Protein AF-A0A430EM80-F1 (afdb_monomer)

Secondary structure (DSSP, 8-state):
-------TT--PPP-----TTS--HHHHHHHHHHHHHH--HHHHHHHTT--HHHHHHHHTSTT-HHHHHHHHHHHHHHHHHHHHHHHHHHHH-EEEEEEETTEEEEEEEE--HHHHHHHHH---THHHHHHHHHHHSPPPP-PPPP--

Structure (mmCIF, N/CA/C/O bac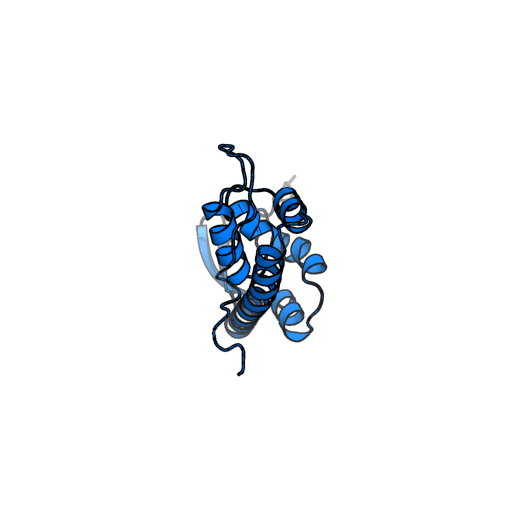kbone):
data_AF-A0A430EM80-F1
#
_entry.id   AF-A0A430EM80-F1
#
loop_
_atom_site.group_PDB
_atom_site.id
_atom_site.type_symbol
_atom_site.label_atom_id
_atom_site.label_alt_id
_atom_site.label_comp_id
_atom_site.label_asym_id
_atom_site.label_entity_id
_atom_site.label_seq_id
_atom_site.pdbx_PDB_ins_code
_atom_site.Cartn_x
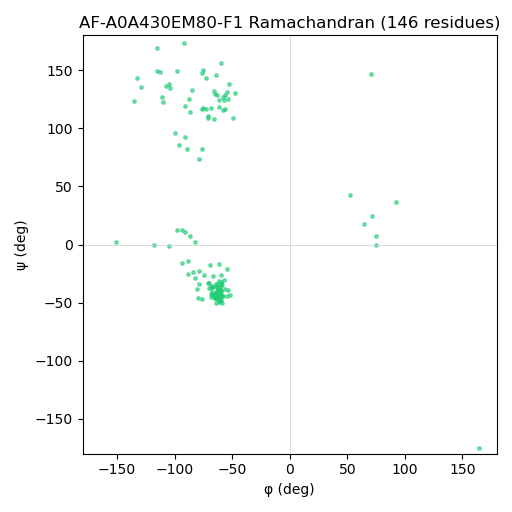_atom_site.Cartn_y
_atom_site.Cartn_z
_atom_site.occupancy
_atom_site.B_iso_or_equiv
_atom_site.auth_seq_id
_atom_site.auth_comp_id
_atom_site.auth_asym_id
_atom_site.auth_atom_id
_atom_site.pdbx_PDB_model_num
ATOM 1 N N . MET A 1 1 ? -11.251 -1.652 -31.358 1.00 38.81 1 MET A N 1
ATOM 2 C CA . MET A 1 1 ? -10.413 -2.587 -30.588 1.00 38.81 1 MET A CA 1
ATOM 3 C C . MET A 1 1 ? -10.016 -1.858 -29.322 1.00 38.81 1 MET A C 1
ATOM 5 O O . MET A 1 1 ? -9.088 -1.061 -29.352 1.00 38.81 1 MET A O 1
ATOM 9 N N . GLN A 1 2 ? -10.845 -1.959 -28.286 1.00 42.53 2 GLN A N 1
ATOM 10 C CA . GLN A 1 2 ? -10.501 -1.413 -26.975 1.00 42.53 2 GLN A CA 1
ATOM 11 C C . GLN A 1 2 ? -9.416 -2.329 -26.376 1.00 42.53 2 GLN A 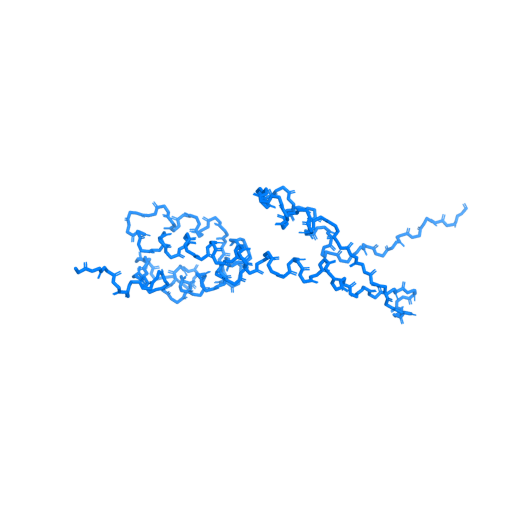C 1
ATOM 13 O O . GLN A 1 2 ? -9.456 -3.531 -26.646 1.00 42.53 2 GLN A O 1
ATOM 18 N N . PRO A 1 3 ? -8.422 -1.808 -25.639 1.00 51.06 3 PRO A N 1
ATOM 19 C CA . PRO A 1 3 ? -7.529 -2.650 -24.859 1.00 51.06 3 PRO A CA 1
ATOM 20 C C . PRO A 1 3 ? -8.310 -3.098 -23.619 1.00 51.06 3 PRO A C 1
ATOM 22 O O . PRO A 1 3 ? -8.281 -2.452 -22.576 1.00 51.06 3 PRO A O 1
ATOM 25 N N . GLU A 1 4 ? -9.112 -4.137 -23.799 1.00 53.62 4 GLU A N 1
ATOM 26 C CA . GLU A 1 4 ? -9.804 -4.857 -22.734 1.00 53.62 4 GLU A CA 1
ATOM 27 C C . GLU A 1 4 ? -8.804 -5.933 -22.266 1.00 53.62 4 GLU A C 1
ATOM 29 O O . GLU A 1 4 ? -8.259 -6.643 -23.109 1.00 53.62 4 GLU A O 1
ATOM 34 N N . ASP A 1 5 ? -8.500 -5.976 -20.963 1.00 53.94 5 ASP A N 1
ATOM 35 C CA . ASP A 1 5 ? -7.649 -6.973 -20.270 1.00 53.94 5 ASP A CA 1
ATOM 36 C C . ASP A 1 5 ? -6.132 -6.703 -20.093 1.00 53.94 5 ASP A C 1
ATOM 38 O O . ASP A 1 5 ? -5.345 -7.645 -20.087 1.00 53.94 5 ASP A O 1
ATOM 42 N N . ASP A 1 6 ? -5.683 -5.463 -19.856 1.00 67.56 6 ASP A N 1
ATOM 43 C CA . ASP A 1 6 ? -4.343 -5.236 -19.264 1.00 67.56 6 ASP A CA 1
ATOM 44 C C . ASP A 1 6 ? -4.516 -5.043 -17.743 1.00 67.56 6 ASP A C 1
ATOM 46 O O . ASP A 1 6 ? -4.710 -3.922 -17.264 1.00 67.56 6 ASP A O 1
ATOM 50 N N . ASP A 1 7 ? -4.557 -6.148 -16.979 1.00 81.62 7 ASP A N 1
ATOM 51 C CA . ASP A 1 7 ? -4.591 -6.099 -15.508 1.00 81.62 7 ASP A CA 1
ATOM 52 C C . ASP A 1 7 ? -3.374 -5.290 -15.028 1.00 81.62 7 ASP A C 1
ATOM 54 O O . ASP A 1 7 ? -2.234 -5.708 -15.253 1.00 81.62 7 ASP A O 1
ATOM 58 N N . PRO A 1 8 ? -3.558 -4.136 -14.357 1.00 81.62 8 PRO A N 1
ATOM 59 C CA . PRO A 1 8 ? -2.432 -3.321 -13.921 1.00 81.62 8 PRO A CA 1
ATOM 60 C C . PRO A 1 8 ? -1.514 -4.057 -12.936 1.00 81.62 8 PRO A C 1
ATOM 62 O O . PRO A 1 8 ? -0.379 -3.622 -12.737 1.00 81.62 8 PRO A O 1
ATOM 65 N N . PHE A 1 9 ? -1.973 -5.151 -12.319 1.00 89.50 9 PHE A N 1
ATOM 66 C CA . PHE A 1 9 ? -1.181 -5.992 -11.428 1.00 89.50 9 PHE A CA 1
ATOM 67 C C . PHE A 1 9 ? -0.407 -7.104 -12.149 1.00 89.50 9 PHE A C 1
ATOM 69 O O . PHE A 1 9 ? 0.537 -7.645 -11.561 1.00 89.50 9 PHE A O 1
ATOM 76 N N . ASP A 1 10 ? -0.718 -7.392 -13.416 1.00 90.62 10 ASP A N 1
ATOM 77 C CA . ASP A 1 10 ? 0.073 -8.286 -14.262 1.00 90.62 10 ASP A CA 1
ATOM 78 C C . ASP A 1 10 ? 1.159 -7.498 -15.010 1.00 90.62 10 ASP A C 1
ATOM 80 O O . ASP A 1 10 ? 1.022 -7.067 -16.154 1.00 90.62 10 ASP A O 1
ATOM 84 N N . PHE A 1 11 ? 2.274 -7.250 -14.320 1.00 91.81 11 PHE A N 1
ATOM 85 C CA . PHE A 1 11 ? 3.413 -6.517 -14.868 1.00 91.81 11 PHE A CA 1
ATOM 86 C C . PHE A 1 11 ? 4.663 -7.394 -14.973 1.00 91.81 11 PHE A C 1
ATOM 88 O O . PHE A 1 11 ? 4.937 -8.255 -14.130 1.00 91.81 11 PHE A O 1
ATOM 95 N N . ALA A 1 12 ? 5.498 -7.098 -15.973 1.00 91.81 12 ALA A N 1
ATOM 96 C CA . ALA A 1 12 ? 6.846 -7.646 -16.069 1.00 91.81 12 ALA A CA 1
ATOM 97 C C . ALA A 1 12 ? 7.730 -7.075 -14.938 1.00 91.81 12 ALA A C 1
ATOM 99 O O . ALA A 1 12 ? 7.948 -5.857 -14.899 1.00 91.81 12 ALA A O 1
ATOM 100 N N . PRO A 1 13 ? 8.251 -7.910 -14.015 1.00 92.62 13 PRO A N 1
ATOM 101 C CA . PRO A 1 13 ? 9.093 -7.433 -12.927 1.00 92.62 13 PRO A CA 1
ATOM 102 C C . PRO A 1 13 ? 10.400 -6.831 -13.436 1.00 92.62 13 PRO A C 1
ATOM 104 O O . PRO A 1 13 ? 11.004 -7.308 -14.396 1.00 92.62 13 PRO A O 1
ATOM 107 N N . VAL A 1 14 ? 10.873 -5.810 -12.732 1.00 93.06 14 VAL A N 1
ATOM 108 C CA . VAL A 1 14 ? 12.121 -5.114 -13.028 1.00 93.06 14 VAL A CA 1
ATOM 109 C C . VAL A 1 14 ? 13.300 -6.063 -12.839 1.00 93.06 14 VAL A C 1
ATOM 111 O O . VAL A 1 14 ? 13.439 -6.683 -11.780 1.00 93.06 14 VAL A O 1
ATOM 114 N N . ALA A 1 15 ? 14.184 -6.153 -13.833 1.00 88.06 15 ALA A N 1
ATOM 115 C CA . ALA A 1 15 ? 15.309 -7.078 -13.800 1.00 88.06 15 ALA A CA 1
ATOM 116 C C . ALA A 1 15 ? 16.357 -6.621 -12.775 1.00 88.06 15 ALA A C 1
ATOM 118 O O . ALA A 1 15 ? 17.059 -5.628 -12.965 1.00 88.06 15 ALA A O 1
ATOM 119 N N . THR A 1 16 ? 16.501 -7.321 -11.656 1.00 87.81 16 THR A N 1
ATOM 120 C CA . THR A 1 16 ? 17.494 -6.980 -10.623 1.00 87.81 16 THR A CA 1
ATOM 121 C C . THR A 1 16 ? 18.572 -8.045 -10.531 1.00 87.81 16 THR A C 1
ATOM 123 O O . THR A 1 16 ? 18.285 -9.226 -10.706 1.00 87.81 16 THR A O 1
ATOM 126 N N . SER A 1 17 ? 19.796 -7.639 -10.185 1.00 82.44 17 SER A N 1
ATOM 127 C CA . SER A 1 17 ? 20.872 -8.585 -9.872 1.00 82.44 17 SER A CA 1
ATOM 128 C C . SER A 1 17 ? 20.415 -9.559 -8.771 1.00 82.44 17 SER A C 1
ATOM 130 O O . SER A 1 17 ? 19.863 -9.096 -7.765 1.00 82.44 17 SER A O 1
ATOM 132 N N . PRO A 1 18 ? 20.612 -10.880 -8.945 1.00 76.44 18 PRO A N 1
ATOM 133 C CA . PRO A 1 18 ? 20.188 -11.873 -7.970 1.00 76.44 18 PRO A CA 1
ATOM 134 C C . PRO A 1 18 ? 20.987 -11.693 -6.678 1.00 76.44 18 PRO A C 1
ATOM 136 O O . PRO A 1 18 ? 22.180 -11.981 -6.608 1.00 76.44 18 PRO A O 1
ATOM 139 N N . ARG A 1 19 ? 20.314 -11.179 -5.649 1.00 82.31 19 ARG A N 1
ATOM 140 C CA . ARG A 1 19 ? 20.833 -11.036 -4.288 1.00 82.31 19 ARG A CA 1
ATOM 141 C C . ARG A 1 19 ? 19.799 -11.563 -3.308 1.00 82.31 19 ARG A C 1
ATOM 143 O O . ARG A 1 19 ? 18.603 -11.350 -3.504 1.00 82.31 19 ARG A O 1
ATOM 150 N N . VAL A 1 20 ? 20.257 -12.209 -2.238 1.00 80.75 20 VAL A N 1
ATOM 151 C CA . VAL A 1 20 ? 19.388 -12.777 -1.189 1.00 80.75 20 VAL A CA 1
ATOM 152 C C . VAL A 1 20 ? 18.532 -11.690 -0.522 1.00 80.75 20 VAL A C 1
ATOM 154 O O . VAL A 1 20 ? 17.355 -11.896 -0.223 1.00 80.75 20 VAL A O 1
ATOM 157 N N . ASP A 1 21 ? 19.086 -10.492 -0.372 1.00 83.19 21 ASP A N 1
ATOM 158 C CA . ASP A 1 21 ? 18.447 -9.285 0.162 1.00 83.19 21 ASP A CA 1
ATOM 159 C C . ASP A 1 21 ? 17.926 -8.336 -0.941 1.00 83.19 21 ASP A C 1
ATOM 161 O O . ASP A 1 21 ? 17.573 -7.189 -0.675 1.00 83.19 21 ASP A O 1
ATOM 165 N N . GLY A 1 22 ? 17.877 -8.799 -2.194 1.00 90.25 22 GLY A N 1
ATOM 166 C CA . GLY A 1 22 ? 17.510 -7.996 -3.358 1.00 90.25 22 GLY A CA 1
ATOM 167 C C . GLY A 1 22 ? 16.022 -8.018 -3.713 1.00 90.25 22 GLY A C 1
ATOM 168 O O . GLY A 1 22 ? 15.221 -8.786 -3.181 1.00 90.25 22 GLY A O 1
ATOM 169 N N . TRP A 1 23 ? 15.648 -7.185 -4.679 1.00 94.50 23 TRP A N 1
ATOM 170 C CA . TRP A 1 23 ? 14.283 -7.084 -5.200 1.00 94.50 23 TRP A CA 1
ATOM 171 C C . TRP A 1 23 ? 13.942 -8.212 -6.185 1.00 94.50 23 TRP A C 1
ATOM 173 O O . TRP A 1 23 ? 13.834 -7.978 -7.385 1.00 94.50 23 TRP A O 1
ATOM 183 N N . SER A 1 24 ? 13.730 -9.435 -5.689 1.00 94.12 24 SER A N 1
ATOM 184 C CA . SER A 1 24 ? 13.267 -10.546 -6.534 1.00 94.12 24 SER A CA 1
ATOM 185 C C . SER A 1 24 ? 11.911 -10.245 -7.188 1.00 94.12 24 SER A C 1
ATOM 187 O O . SER A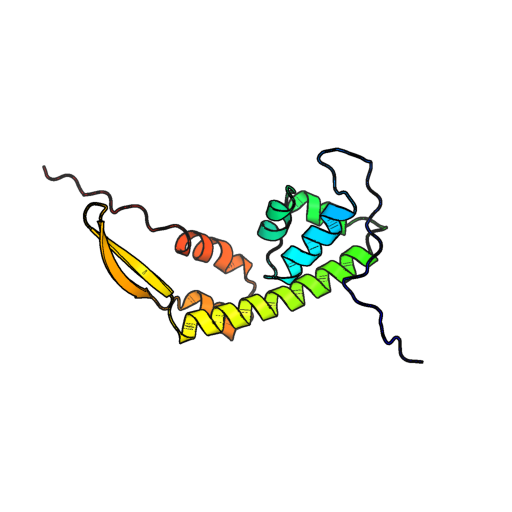 1 24 ? 11.114 -9.460 -6.671 1.00 94.12 24 SER A O 1
ATOM 189 N N . ALA A 1 25 ? 11.628 -10.907 -8.312 1.00 93.44 25 ALA A N 1
ATOM 190 C CA . ALA A 1 25 ? 10.338 -10.807 -8.996 1.00 93.44 25 ALA A CA 1
ATOM 191 C C . ALA A 1 25 ? 9.151 -11.111 -8.062 1.00 93.44 25 ALA A C 1
ATOM 193 O O . ALA A 1 25 ? 8.127 -10.436 -8.105 1.00 93.44 25 ALA A O 1
ATOM 194 N N . GLU A 1 26 ? 9.315 -12.094 -7.177 1.00 93.12 26 GLU A N 1
ATOM 195 C CA . GLU A 1 26 ? 8.335 -12.442 -6.149 1.00 93.12 26 GLU A CA 1
ATOM 196 C C . GLU A 1 26 ? 8.118 -11.299 -5.150 1.00 93.12 26 GLU A C 1
ATOM 198 O O . GLU A 1 26 ? 6.980 -10.904 -4.911 1.00 93.12 26 GLU A O 1
ATOM 203 N N . ARG A 1 27 ? 9.196 -10.685 -4.636 1.00 95.38 27 ARG A N 1
ATOM 204 C CA . ARG A 1 27 ? 9.093 -9.536 -3.723 1.00 95.38 27 ARG A CA 1
ATOM 205 C C . ARG A 1 27 ? 8.452 -8.320 -4.381 1.00 95.38 27 ARG A C 1
ATOM 207 O O . ARG A 1 27 ? 7.747 -7.583 -3.705 1.00 95.38 27 ARG A O 1
ATOM 214 N N . GLN A 1 28 ? 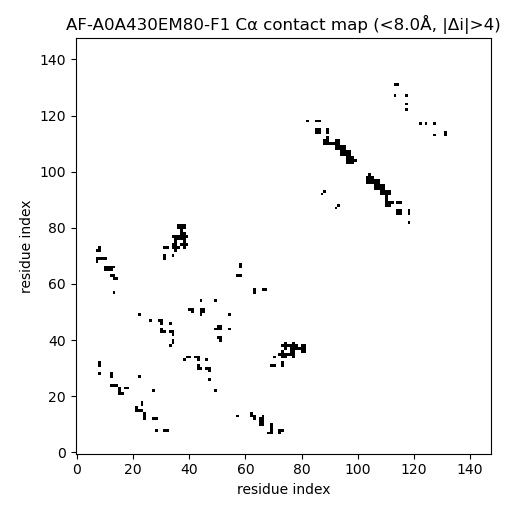8.678 -8.100 -5.676 1.00 96.19 28 GLN A N 1
ATOM 215 C CA . GLN A 1 28 ? 8.029 -7.011 -6.412 1.00 96.19 28 GLN A CA 1
ATOM 216 C C . GLN A 1 28 ? 6.515 -7.224 -6.502 1.00 96.19 28 GLN A C 1
ATOM 218 O O . GLN A 1 28 ? 5.762 -6.303 -6.201 1.00 96.19 28 GLN A O 1
ATOM 223 N N . ARG A 1 29 ? 6.064 -8.438 -6.843 1.00 96.19 29 ARG A N 1
ATOM 224 C CA . ARG A 1 29 ? 4.630 -8.770 -6.878 1.00 96.19 29 ARG A CA 1
ATOM 225 C C . ARG A 1 29 ? 3.992 -8.704 -5.494 1.00 96.19 29 ARG A C 1
ATOM 227 O O . ARG A 1 2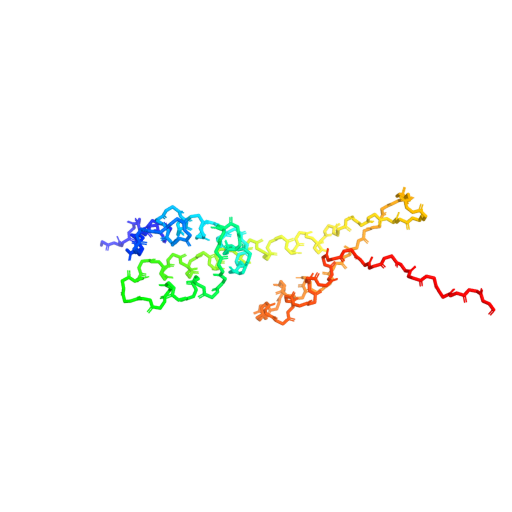9 ? 2.964 -8.056 -5.334 1.00 96.19 29 ARG A O 1
ATOM 234 N N . ALA A 1 30 ? 4.640 -9.289 -4.486 1.00 95.38 30 ALA A N 1
ATOM 235 C CA . ALA A 1 30 ? 4.176 -9.223 -3.102 1.00 95.38 30 ALA A CA 1
ATOM 236 C C . ALA A 1 30 ? 4.088 -7.772 -2.604 1.00 95.38 30 ALA A C 1
ATOM 238 O O . ALA A 1 30 ? 3.130 -7.401 -1.938 1.00 95.38 30 ALA A O 1
ATOM 239 N N . PHE A 1 31 ? 5.044 -6.920 -2.983 1.00 95.81 31 PHE A N 1
ATOM 240 C CA . PHE A 1 31 ? 5.022 -5.509 -2.619 1.00 95.81 31 PHE A CA 1
ATOM 241 C C . PHE A 1 31 ? 3.814 -4.785 -3.221 1.00 95.81 31 PHE A C 1
ATOM 243 O O . PHE A 1 31 ? 3.166 -4.010 -2.523 1.00 95.81 31 PHE A O 1
ATOM 250 N N . ILE A 1 32 ? 3.510 -5.036 -4.498 1.00 97.00 32 ILE A N 1
ATOM 251 C CA . ILE A 1 32 ? 2.344 -4.456 -5.172 1.00 97.00 32 ILE A CA 1
ATOM 252 C C . ILE A 1 32 ? 1.043 -4.952 -4.535 1.00 97.00 32 ILE A C 1
ATOM 254 O O . ILE A 1 32 ? 0.175 -4.132 -4.249 1.00 97.00 32 ILE A O 1
ATOM 258 N N . ALA A 1 33 ? 0.934 -6.247 -4.229 1.00 93.75 33 ALA A N 1
ATOM 259 C CA . ALA A 1 33 ? -0.232 -6.809 -3.547 1.00 93.75 33 ALA A CA 1
ATOM 260 C C . ALA A 1 33 ? -0.452 -6.180 -2.156 1.00 93.75 33 ALA A C 1
ATOM 262 O O . ALA A 1 33 ? -1.556 -5.739 -1.836 1.00 93.75 33 ALA A O 1
ATOM 263 N N . GLU A 1 34 ? 0.609 -6.057 -1.354 1.00 89.88 34 GLU A N 1
ATOM 264 C CA . GLU A 1 34 ? 0.559 -5.392 -0.046 1.00 89.88 34 GLU A CA 1
ATOM 265 C C . GLU A 1 34 ? 0.180 -3.913 -0.183 1.00 89.88 34 GLU A C 1
ATOM 267 O O . GLU A 1 34 ? -0.671 -3.403 0.547 1.00 89.88 34 GLU A O 1
ATOM 272 N N . LEU A 1 35 ? 0.755 -3.214 -1.165 1.00 89.69 35 LEU A N 1
ATOM 273 C CA . LEU A 1 35 ? 0.425 -1.821 -1.439 1.00 89.69 35 LEU A CA 1
ATOM 274 C C . LEU A 1 35 ? -1.048 -1.653 -1.834 1.00 89.69 35 LEU A C 1
ATOM 276 O O . LEU A 1 35 ? -1.691 -0.722 -1.355 1.00 89.69 35 LEU A O 1
ATOM 280 N N . ALA A 1 36 ? -1.593 -2.576 -2.623 1.00 89.56 36 ALA A N 1
ATOM 281 C CA . ALA A 1 36 ? -2.979 -2.567 -3.079 1.00 89.56 36 ALA A CA 1
ATOM 282 C C . ALA A 1 36 ? -3.997 -2.842 -1.959 1.00 89.56 36 ALA A C 1
ATOM 284 O O . ALA A 1 36 ? -5.177 -2.524 -2.107 1.00 89.56 36 ALA A O 1
ATOM 285 N N . SER A 1 37 ? -3.553 -3.401 -0.829 1.00 80.88 37 SER A N 1
ATOM 286 C CA . SER A 1 37 ? -4.421 -3.699 0.314 1.00 80.88 37 SER A CA 1
ATOM 287 C C . SER A 1 37 ? -4.745 -2.468 1.174 1.00 80.88 37 SER A C 1
ATOM 289 O O . SER A 1 37 ? -5.847 -2.365 1.709 1.00 80.88 37 SER A O 1
ATOM 291 N N . HIS A 1 38 ? -3.806 -1.521 1.317 1.00 75.06 38 HIS A N 1
ATOM 292 C CA . HIS A 1 38 ? -3.973 -0.379 2.232 1.00 75.06 38 HIS A CA 1
ATOM 293 C C . HIS A 1 38 ? -3.234 0.914 1.818 1.00 75.06 38 HIS A C 1
ATOM 295 O O . HIS A 1 38 ? -3.217 1.888 2.570 1.00 75.06 38 HIS A O 1
ATOM 301 N N . GLY A 1 39 ? -2.540 0.944 0.675 1.00 75.00 39 GLY A N 1
ATOM 302 C CA . GLY A 1 39 ? -1.950 2.155 0.076 1.00 75.00 39 GLY A CA 1
ATOM 303 C C . GLY A 1 39 ? -0.676 2.683 0.753 1.00 75.00 39 GLY A C 1
ATOM 304 O O . GLY A 1 39 ? -0.174 3.756 0.418 1.00 75.00 39 GLY A O 1
ATOM 305 N N . GLY A 1 40 ? -0.126 1.944 1.719 1.00 82.00 40 GLY A N 1
ATOM 306 C CA . GLY A 1 40 ? 0.969 2.401 2.576 1.00 82.00 40 GLY A CA 1
ATOM 307 C C . GLY A 1 40 ? 2.335 1.886 2.131 1.00 82.00 40 GLY A C 1
ATOM 308 O O . GLY A 1 40 ? 2.761 0.819 2.566 1.00 82.00 40 GLY A O 1
ATOM 309 N N . VAL A 1 41 ? 3.086 2.677 1.361 1.00 86.25 41 VAL A N 1
ATOM 310 C CA . VAL A 1 41 ? 4.406 2.292 0.807 1.00 86.25 41 VAL A CA 1
ATOM 311 C C . VAL A 1 41 ? 5.376 1.767 1.868 1.00 86.25 41 VAL A C 1
ATOM 313 O O . VAL A 1 41 ? 6.076 0.780 1.650 1.00 86.25 41 VAL A O 1
ATOM 316 N N . ALA A 1 42 ? 5.442 2.423 3.030 1.00 83.81 42 ALA A N 1
ATOM 317 C CA . ALA A 1 42 ? 6.389 2.038 4.069 1.00 83.81 42 ALA A CA 1
ATOM 318 C C . ALA A 1 42 ? 5.997 0.761 4.821 1.00 83.81 42 ALA A C 1
ATOM 320 O O . ALA A 1 42 ? 6.865 0.088 5.377 1.00 83.81 42 ALA A O 1
ATOM 321 N N . ALA A 1 43 ? 4.707 0.439 4.884 1.00 78.50 43 ALA A N 1
ATOM 322 C CA . ALA A 1 43 ? 4.238 -0.819 5.448 1.00 78.50 43 ALA A CA 1
ATOM 323 C C . ALA A 1 43 ? 4.403 -1.955 4.428 1.00 78.50 43 ALA A C 1
ATOM 325 O O . ALA A 1 43 ? 5.039 -2.947 4.770 1.00 78.50 43 ALA A O 1
ATOM 326 N N . ALA A 1 44 ? 4.012 -1.740 3.168 1.00 85.50 44 ALA A N 1
ATOM 327 C CA . ALA A 1 44 ? 4.188 -2.710 2.087 1.00 85.50 44 ALA A CA 1
ATOM 328 C C . ALA A 1 44 ? 5.662 -3.097 1.876 1.00 85.50 44 ALA A C 1
ATOM 330 O O . ALA A 1 44 ? 5.999 -4.274 1.791 1.00 85.50 44 ALA A O 1
ATOM 331 N N . ALA A 1 45 ? 6.580 -2.121 1.885 1.00 88.62 45 ALA A N 1
ATOM 332 C CA . ALA A 1 45 ? 8.011 -2.405 1.777 1.00 88.62 45 ALA A CA 1
ATOM 333 C C . ALA A 1 45 ? 8.511 -3.282 2.935 1.00 88.62 45 ALA A C 1
ATOM 335 O O . ALA A 1 45 ? 9.236 -4.244 2.704 1.00 88.62 45 ALA A O 1
ATOM 336 N N . ARG A 1 46 ? 8.092 -2.989 4.174 1.00 88.44 46 ARG A N 1
ATOM 337 C CA . ARG A 1 46 ? 8.490 -3.778 5.349 1.00 88.44 46 ARG A CA 1
ATOM 338 C C . ARG A 1 46 ? 7.916 -5.193 5.320 1.00 88.44 46 ARG A C 1
ATOM 340 O O . ARG A 1 46 ? 8.626 -6.110 5.718 1.00 88.44 46 ARG A O 1
ATOM 347 N N . ALA A 1 47 ? 6.687 -5.366 4.834 1.00 87.31 47 ALA A N 1
ATOM 348 C CA . ALA A 1 47 ? 6.042 -6.672 4.704 1.00 87.31 47 ALA A CA 1
ATOM 349 C C . ALA A 1 47 ? 6.846 -7.628 3.804 1.00 87.31 47 ALA A C 1
ATOM 351 O O . ALA A 1 47 ? 6.963 -8.809 4.111 1.00 87.31 47 ALA A O 1
ATOM 352 N N . VAL A 1 48 ? 7.499 -7.104 2.760 1.00 93.31 48 VAL A N 1
ATOM 353 C CA . VAL A 1 48 ? 8.362 -7.894 1.859 1.00 93.31 48 VAL A CA 1
ATOM 354 C C . VAL A 1 48 ? 9.848 -7.898 2.245 1.00 93.31 48 VAL A C 1
ATOM 356 O O . VAL A 1 48 ? 10.701 -8.296 1.448 1.00 93.31 48 VAL A O 1
ATOM 359 N N . GLY A 1 49 ? 10.188 -7.431 3.450 1.00 92.44 49 GLY A N 1
ATOM 360 C CA . GLY A 1 49 ? 11.570 -7.379 3.935 1.00 92.44 49 GLY A CA 1
ATOM 361 C C . GLY A 1 49 ? 12.442 -6.318 3.252 1.00 92.44 49 GLY A C 1
ATOM 362 O O . GLY A 1 49 ? 13.661 -6.458 3.217 1.00 92.44 49 GLY A O 1
ATOM 363 N N . MET A 1 50 ? 11.835 -5.264 2.701 1.00 94.25 50 MET A N 1
ATOM 364 C CA . MET A 1 50 ? 12.506 -4.175 1.989 1.00 94.25 50 MET A CA 1
ATOM 365 C C . MET A 1 50 ? 12.358 -2.828 2.701 1.00 94.25 50 MET A C 1
ATOM 367 O O . MET A 1 50 ? 11.565 -2.643 3.627 1.00 94.25 50 MET A O 1
ATOM 371 N N . THR A 1 51 ? 13.130 -1.839 2.245 1.00 94.00 51 THR A N 1
ATOM 372 C CA . THR A 1 51 ? 13.013 -0.464 2.736 1.00 94.00 51 THR A CA 1
ATOM 373 C C . THR A 1 51 ? 12.156 0.381 1.788 1.00 94.00 51 THR A C 1
ATOM 375 O O . THR A 1 51 ? 12.189 0.182 0.571 1.00 94.00 51 THR A O 1
ATOM 378 N N . PRO A 1 52 ? 11.428 1.394 2.295 1.00 90.00 52 PRO A N 1
ATOM 379 C CA . PRO A 1 52 ? 10.672 2.305 1.433 1.00 90.00 52 PRO A CA 1
ATOM 380 C C . PRO A 1 52 ? 11.587 3.039 0.440 1.00 90.00 52 PRO A C 1
ATOM 382 O O . PRO A 1 52 ? 11.191 3.347 -0.682 1.00 90.00 52 PRO A O 1
ATOM 385 N N . GLN A 1 53 ? 12.831 3.314 0.847 1.00 95.50 53 GLN A N 1
ATOM 386 C CA . GLN A 1 53 ? 13.830 3.949 -0.004 1.00 95.50 53 GLN A CA 1
ATOM 387 C C . GLN A 1 53 ? 14.270 3.030 -1.150 1.00 95.50 53 GLN A C 1
ATOM 389 O O . GLN A 1 53 ? 14.375 3.501 -2.281 1.00 95.50 53 GLN A O 1
ATOM 394 N N . SER A 1 54 ? 14.503 1.735 -0.896 1.00 95.00 54 SER A N 1
ATOM 395 C CA . SER A 1 54 ? 14.863 0.794 -1.963 1.00 95.00 54 SER A CA 1
ATOM 396 C C . SER A 1 54 ? 13.705 0.572 -2.940 1.00 95.00 54 SER A C 1
ATOM 398 O O . SER A 1 54 ? 13.954 0.503 -4.139 1.00 95.00 54 SER A O 1
ATOM 400 N N . ALA A 1 55 ? 12.455 0.560 -2.462 1.00 94.25 55 ALA A N 1
ATOM 401 C CA . ALA A 1 55 ? 11.262 0.491 -3.313 1.00 94.25 55 ALA A CA 1
ATOM 402 C C . ALA A 1 55 ? 11.160 1.702 -4.260 1.00 94.25 55 ALA A C 1
ATOM 404 O O . ALA A 1 55 ? 10.970 1.554 -5.465 1.00 94.25 55 ALA A O 1
ATOM 405 N N . ARG A 1 56 ? 11.372 2.919 -3.735 1.00 94.50 56 ARG A N 1
ATOM 406 C CA . ARG A 1 56 ? 11.393 4.149 -4.548 1.00 94.50 56 ARG A CA 1
ATOM 407 C C . ARG A 1 56 ? 12.524 4.147 -5.578 1.00 94.50 56 ARG A C 1
ATOM 409 O O . ARG A 1 56 ? 12.302 4.563 -6.706 1.00 94.50 56 ARG A O 1
ATOM 416 N N . ARG A 1 57 ? 13.715 3.651 -5.217 1.00 95.31 57 ARG A N 1
ATOM 417 C CA . ARG A 1 57 ? 14.835 3.491 -6.166 1.00 95.31 57 ARG A CA 1
ATOM 418 C C . ARG A 1 57 ? 14.508 2.505 -7.289 1.00 95.31 57 ARG A C 1
ATOM 420 O O . ARG A 1 57 ? 14.929 2.723 -8.418 1.00 95.31 57 ARG A O 1
ATOM 427 N N . LEU A 1 58 ? 13.769 1.435 -6.993 1.0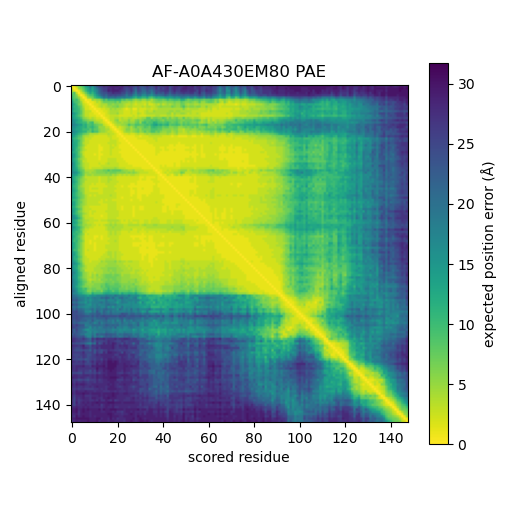0 94.44 58 LEU A N 1
ATOM 428 C CA . LEU A 1 58 ? 13.317 0.488 -8.013 1.00 94.44 58 LEU A CA 1
ATOM 429 C C . LEU A 1 58 ? 12.369 1.168 -9.013 1.00 94.44 58 LEU A C 1
ATOM 431 O O . LEU A 1 58 ? 12.522 0.987 -10.216 1.00 94.44 58 LEU A O 1
ATOM 435 N N . ARG A 1 59 ? 11.461 2.018 -8.515 1.00 94.62 59 ARG A N 1
ATOM 436 C CA . ARG A 1 59 ? 10.500 2.785 -9.325 1.00 94.62 59 ARG A CA 1
ATOM 437 C C . ARG A 1 59 ? 11.163 3.751 -10.315 1.00 94.62 59 ARG A C 1
ATOM 439 O O . ARG A 1 59 ? 10.607 4.001 -11.374 1.00 94.62 59 ARG A O 1
ATOM 446 N N . THR A 1 60 ? 12.334 4.299 -9.994 1.00 95.12 60 THR A N 1
ATOM 447 C CA . THR A 1 60 ? 13.034 5.265 -10.863 1.00 95.12 60 THR A CA 1
ATOM 448 C C . THR A 1 60 ? 13.847 4.617 -11.984 1.00 95.12 60 THR A C 1
ATOM 450 O O . THR A 1 60 ? 14.560 5.320 -12.698 1.00 95.12 60 THR A O 1
ATOM 453 N N . ARG A 1 61 ? 13.824 3.286 -12.121 1.00 94.25 61 ARG A N 1
ATOM 454 C CA . ARG A 1 61 ? 14.623 2.610 -13.143 1.00 94.25 61 ARG A CA 1
ATOM 455 C C . ARG A 1 61 ? 14.006 2.745 -14.545 1.00 94.25 61 ARG A C 1
ATOM 457 O O . ARG A 1 61 ? 12.783 2.730 -14.662 1.00 94.25 61 ARG A O 1
ATOM 464 N N . PRO A 1 62 ? 14.826 2.798 -15.612 1.00 91.69 62 PRO A N 1
ATOM 465 C CA . PRO A 1 62 ? 14.329 2.911 -16.988 1.00 91.69 62 PRO A CA 1
ATOM 466 C C . PRO A 1 62 ? 13.427 1.747 -17.420 1.00 91.69 62 PRO A C 1
ATOM 468 O O . PRO A 1 62 ? 12.484 1.939 -18.178 1.00 91.69 62 PRO A O 1
ATOM 471 N N . ASP A 1 63 ? 13.695 0.543 -16.912 1.00 92.25 63 ASP A N 1
ATOM 472 C CA . ASP A 1 63 ? 12.952 -0.686 -17.199 1.00 92.25 63 ASP A CA 1
ATOM 473 C C . ASP A 1 63 ? 11.735 -0.897 -16.278 1.00 92.25 63 ASP A C 1
ATOM 475 O O . ASP A 1 63 ? 11.088 -1.939 -16.331 1.00 92.25 63 ASP A O 1
ATOM 479 N N . ALA A 1 64 ? 11.392 0.085 -15.436 1.00 93.31 64 ALA A N 1
ATOM 480 C CA . ALA A 1 64 ? 10.334 -0.042 -14.436 1.00 93.31 64 ALA A CA 1
ATOM 481 C C . ALA A 1 64 ? 8.939 0.387 -14.905 1.00 93.31 64 ALA A C 1
ATOM 483 O O . ALA A 1 64 ? 8.041 0.472 -14.076 1.00 93.31 64 ALA A O 1
ATOM 484 N N . ALA A 1 65 ? 8.713 0.637 -16.198 1.00 93.94 65 ALA A N 1
ATOM 485 C CA . ALA A 1 65 ? 7.435 1.168 -16.684 1.00 93.94 65 ALA A CA 1
ATOM 486 C C . ALA A 1 65 ? 6.218 0.323 -16.253 1.00 93.94 65 ALA A C 1
ATOM 488 O O . ALA A 1 65 ? 5.233 0.880 -15.774 1.00 93.94 65 ALA A O 1
ATOM 489 N N . GLY A 1 66 ? 6.297 -1.010 -16.354 1.00 93.25 66 GLY A N 1
ATOM 490 C CA . GLY A 1 66 ? 5.233 -1.908 -15.879 1.00 93.25 66 GLY A CA 1
ATOM 491 C C . GLY A 1 66 ? 5.028 -1.829 -14.365 1.00 93.25 66 GLY A C 1
ATOM 492 O O . GLY A 1 66 ? 3.907 -1.667 -13.894 1.00 93.25 66 GLY A O 1
ATOM 493 N N . PHE A 1 67 ? 6.123 -1.837 -13.603 1.00 94.94 67 PHE A N 1
ATOM 494 C CA . PHE A 1 67 ? 6.087 -1.698 -12.147 1.00 94.94 67 PHE A CA 1
ATOM 495 C C . PHE A 1 67 ? 5.523 -0.344 -11.690 1.00 94.94 67 PHE A C 1
ATOM 497 O O . PHE A 1 67 ? 4.811 -0.288 -10.695 1.00 94.94 67 PHE A O 1
ATOM 504 N N . VAL A 1 68 ? 5.805 0.748 -12.409 1.00 95.56 68 VAL A N 1
ATOM 505 C CA . VAL A 1 68 ? 5.250 2.081 -12.122 1.00 95.56 68 VAL A CA 1
ATOM 506 C C . VAL A 1 68 ? 3.733 2.082 -12.303 1.00 95.56 68 VAL A C 1
ATOM 508 O O . VAL A 1 68 ? 3.035 2.563 -11.416 1.00 95.56 68 VAL A O 1
ATOM 511 N N . ARG A 1 69 ? 3.217 1.495 -13.394 1.00 95.44 69 ARG A N 1
ATOM 512 C CA . ARG A 1 69 ? 1.764 1.373 -13.606 1.00 95.44 69 ARG A CA 1
ATOM 513 C C . ARG A 1 69 ? 1.100 0.565 -12.493 1.00 95.44 69 ARG A C 1
ATOM 515 O O . ARG A 1 69 ? 0.135 1.035 -11.898 1.00 95.44 69 ARG A O 1
ATOM 522 N N . ALA A 1 70 ? 1.665 -0.599 -12.169 1.00 95.81 70 ALA A N 1
ATOM 523 C CA . ALA A 1 70 ? 1.173 -1.455 -11.093 1.00 95.81 70 ALA A CA 1
ATOM 524 C C . ALA A 1 70 ? 1.197 -0.748 -9.733 1.00 95.81 70 ALA A C 1
ATOM 526 O O . ALA A 1 70 ? 0.269 -0.866 -8.938 1.00 95.81 70 ALA A O 1
ATOM 527 N N . TRP A 1 71 ? 2.255 0.022 -9.468 1.00 95.00 71 TRP A N 1
ATOM 528 C CA . TRP A 1 71 ? 2.392 0.814 -8.253 1.00 95.00 71 TRP A CA 1
ATOM 529 C C . TRP A 1 71 ? 1.291 1.858 -8.137 1.00 95.00 71 TRP A C 1
ATOM 531 O O . TRP A 1 71 ? 0.692 1.989 -7.073 1.00 95.00 71 TRP A O 1
ATOM 541 N N . ASP A 1 72 ? 1.055 2.632 -9.193 1.00 94.12 72 ASP A N 1
ATOM 542 C CA . ASP A 1 72 ? 0.077 3.716 -9.157 1.00 94.12 72 ASP A CA 1
ATOM 543 C C . ASP A 1 72 ? -1.348 3.152 -9.005 1.00 94.12 72 ASP A C 1
ATOM 545 O O . ASP A 1 72 ? -2.076 3.590 -8.113 1.00 94.12 72 ASP A O 1
ATOM 549 N N . ALA A 1 73 ? -1.685 2.074 -9.725 1.00 94.12 73 ALA A N 1
ATOM 550 C CA . ALA A 1 73 ? -2.945 1.348 -9.536 1.00 94.12 73 ALA A CA 1
ATOM 551 C C . ALA A 1 73 ? -3.102 0.784 -8.109 1.00 94.12 73 ALA A C 1
ATOM 553 O O . ALA A 1 73 ? -4.161 0.916 -7.493 1.00 94.12 73 ALA A O 1
ATOM 554 N N . ALA A 1 74 ? -2.035 0.209 -7.541 1.00 92.56 74 ALA A N 1
ATOM 555 C CA . ALA A 1 74 ? -2.033 -0.290 -6.167 1.00 92.56 74 ALA A CA 1
ATOM 556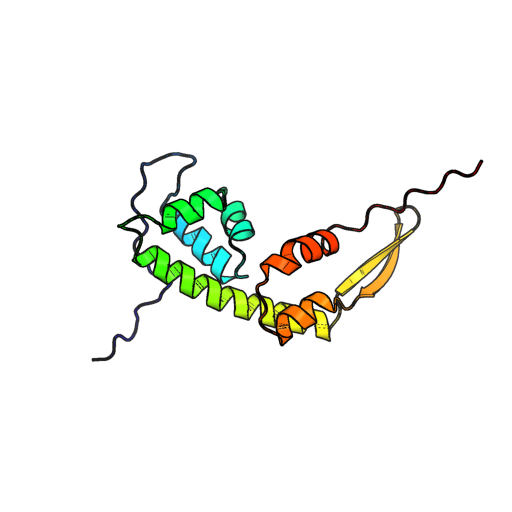 C C . ALA A 1 74 ? -2.239 0.830 -5.138 1.00 92.56 74 ALA A C 1
ATOM 558 O O . ALA A 1 74 ? -2.952 0.645 -4.153 1.00 92.56 74 ALA A O 1
ATOM 559 N N . VAL A 1 75 ? -1.633 2.003 -5.342 1.00 88.00 75 VAL A N 1
ATOM 560 C CA . VAL A 1 75 ? -1.836 3.159 -4.457 1.00 88.00 75 VAL A CA 1
ATOM 561 C C . VAL A 1 75 ? -3.296 3.593 -4.468 1.00 88.00 75 VAL A C 1
ATOM 563 O O . VAL A 1 75 ? -3.856 3.832 -3.396 1.00 88.00 75 VAL A O 1
ATOM 566 N N . ASP A 1 76 ? -3.916 3.679 -5.640 1.00 87.88 76 ASP A N 1
ATOM 567 C CA . ASP A 1 76 ? -5.303 4.125 -5.756 1.00 87.88 76 ASP A CA 1
ATOM 568 C C . ASP A 1 76 ? -6.279 3.105 -5.164 1.00 87.88 76 ASP A C 1
ATOM 570 O O . ASP A 1 76 ? -7.118 3.474 -4.337 1.00 87.88 76 ASP A O 1
ATOM 574 N N . GLN A 1 77 ? -6.104 1.812 -5.458 1.00 87.56 77 GLN A N 1
ATOM 575 C CA . GLN A 1 77 ? -6.897 0.755 -4.826 1.00 87.56 77 GLN A CA 1
ATOM 576 C C . GLN A 1 77 ? -6.721 0.753 -3.302 1.00 87.56 77 GLN A C 1
ATOM 578 O O . GLN A 1 77 ? -7.695 0.745 -2.546 1.00 87.56 77 GLN A O 1
ATOM 583 N N . GLY A 1 78 ? -5.475 0.810 -2.832 1.00 80.06 78 GLY A N 1
ATOM 584 C CA . GLY A 1 78 ? -5.161 0.778 -1.412 1.00 80.06 78 GLY A CA 1
ATOM 585 C C . GLY A 1 78 ? -5.720 1.980 -0.647 1.00 80.06 78 GLY A C 1
ATOM 586 O O . GLY A 1 78 ? -6.145 1.834 0.499 1.00 80.06 78 GLY A O 1
ATOM 587 N N . ARG A 1 79 ? -5.784 3.161 -1.276 1.00 79.94 79 ARG A N 1
ATOM 588 C CA . ARG A 1 79 ? -6.442 4.351 -0.711 1.00 79.94 79 ARG A CA 1
ATOM 589 C C . ARG A 1 79 ? -7.943 4.148 -0.540 1.00 79.94 79 ARG A C 1
ATOM 591 O O . ARG A 1 79 ? -8.467 4.511 0.509 1.00 79.94 79 ARG A O 1
ATOM 598 N N . LEU A 1 80 ? -8.620 3.553 -1.524 1.00 82.19 80 LEU A N 1
ATOM 599 C CA . LEU A 1 80 ? -10.051 3.246 -1.432 1.00 82.19 80 LEU A CA 1
ATOM 600 C C . LEU A 1 80 ? -10.341 2.248 -0.301 1.00 82.19 80 LEU A C 1
ATOM 602 O O . LEU A 1 80 ? -11.270 2.450 0.477 1.00 82.19 80 LEU A O 1
ATOM 606 N N . MET A 1 81 ? -9.506 1.218 -0.152 1.00 76.94 81 MET A N 1
ATOM 607 C CA . MET A 1 81 ? -9.624 0.251 0.948 1.00 76.94 81 MET A CA 1
ATOM 608 C C . MET A 1 81 ? -9.367 0.890 2.316 1.00 76.94 81 MET A C 1
ATOM 610 O O . MET A 1 81 ? -10.121 0.669 3.267 1.00 76.94 81 MET A O 1
ATOM 614 N N . ALA A 1 82 ? -8.336 1.732 2.425 1.00 74.25 82 ALA A N 1
ATOM 615 C CA . ALA A 1 82 ? -8.056 2.474 3.650 1.00 74.25 82 ALA A CA 1
ATOM 616 C C . ALA A 1 82 ? -9.207 3.424 4.020 1.00 74.25 82 ALA A C 1
ATOM 618 O O . ALA A 1 82 ? -9.540 3.557 5.200 1.00 74.25 82 ALA A O 1
ATOM 619 N N . LEU A 1 83 ? -9.829 4.050 3.017 1.00 75.31 83 LEU A N 1
ATOM 620 C CA . LEU A 1 83 ? -10.986 4.920 3.177 1.00 75.31 83 LEU A CA 1
ATOM 621 C C . LEU A 1 83 ? -12.205 4.160 3.718 1.00 75.31 83 LEU A C 1
ATOM 623 O O . LEU A 1 83 ? -12.781 4.584 4.721 1.00 75.31 83 LEU A O 1
ATOM 627 N N . ASP A 1 84 ? -12.567 3.030 3.106 1.00 76.38 84 ASP A N 1
ATOM 628 C CA . ASP A 1 84 ? -13.687 2.194 3.559 1.00 76.38 84 ASP A CA 1
ATOM 629 C C . ASP A 1 84 ? -13.479 1.714 5.004 1.00 76.38 84 ASP A C 1
ATOM 631 O O . ASP A 1 84 ? -14.354 1.858 5.867 1.00 76.38 84 ASP A O 1
ATOM 635 N N . LEU A 1 85 ? -12.264 1.256 5.323 1.00 71.38 85 LEU A N 1
ATOM 636 C CA . LEU A 1 85 ? -11.907 0.857 6.680 1.00 71.38 85 LEU A CA 1
ATOM 637 C C . LEU A 1 85 ? -12.005 2.030 7.668 1.00 71.38 85 LEU A C 1
ATOM 639 O O . LEU A 1 85 ? -12.513 1.860 8.780 1.00 71.38 85 LEU A O 1
ATOM 643 N N . ALA A 1 86 ? -11.540 3.221 7.288 1.00 71.81 86 ALA A N 1
ATOM 644 C CA . ALA A 1 86 ? -11.641 4.414 8.121 1.00 71.81 86 ALA A CA 1
ATOM 645 C C . ALA A 1 86 ? -13.104 4.808 8.373 1.00 71.81 86 ALA A C 1
ATOM 647 O O . ALA A 1 86 ? -13.465 5.073 9.521 1.00 71.81 86 ALA A O 1
ATOM 648 N N . MET A 1 87 ? -13.961 4.771 7.347 1.00 70.88 87 MET A N 1
ATOM 649 C CA . MET A 1 87 ? -15.403 5.007 7.478 1.00 70.88 87 MET A CA 1
ATOM 650 C C . MET A 1 87 ? -16.057 3.985 8.406 1.00 70.88 87 MET A C 1
ATOM 652 O O . MET A 1 87 ? -16.822 4.355 9.301 1.00 70.88 87 MET A O 1
ATOM 656 N N . LYS A 1 88 ? -15.719 2.700 8.254 1.00 72.06 88 LYS A N 1
ATOM 657 C CA . LYS A 1 88 ? -16.197 1.636 9.138 1.00 72.06 88 LYS A CA 1
ATOM 658 C C . LYS A 1 88 ? -15.796 1.891 10.589 1.00 72.06 88 LYS A C 1
ATOM 660 O O . LYS A 1 88 ? -16.657 1.887 11.466 1.00 72.06 88 LYS A O 1
ATOM 665 N N . ILE A 1 89 ? -14.517 2.181 10.842 1.00 67.94 89 ILE A N 1
ATOM 666 C CA . ILE A 1 89 ? -14.006 2.494 12.185 1.00 67.94 89 ILE A CA 1
ATOM 667 C C . ILE A 1 89 ? -14.689 3.737 12.754 1.00 67.94 89 ILE A C 1
ATOM 669 O O . ILE A 1 89 ? -15.015 3.764 13.940 1.00 67.94 89 ILE A O 1
ATOM 673 N N . ALA A 1 90 ? -14.902 4.767 11.942 1.00 70.75 90 ALA A N 1
ATOM 674 C CA . ALA A 1 90 ? -15.523 5.998 12.397 1.00 70.75 90 ALA A CA 1
ATOM 675 C C . ALA A 1 90 ? -17.014 5.823 12.722 1.00 70.75 90 ALA A C 1
ATOM 677 O O . ALA A 1 90 ? -17.502 6.448 13.658 1.00 70.75 90 ALA A O 1
ATOM 678 N N . ARG A 1 91 ? -17.720 4.939 12.005 1.00 69.00 91 ARG A N 1
ATOM 679 C CA . ARG A 1 91 ? -19.123 4.590 12.269 1.00 69.00 91 ARG A CA 1
ATOM 680 C C . ARG A 1 91 ? -19.284 3.659 13.469 1.00 69.00 91 ARG A C 1
ATOM 682 O O . ARG A 1 91 ? -20.143 3.881 14.314 1.00 69.00 91 ARG A O 1
ATOM 689 N N . GLU A 1 92 ? -18.481 2.603 13.545 1.00 76.94 92 GLU A N 1
ATOM 690 C CA . GLU A 1 92 ? -18.644 1.543 14.549 1.00 76.94 92 GLU A CA 1
ATOM 691 C C . GLU A 1 92 ? -17.900 1.849 15.858 1.00 76.94 92 GLU A C 1
ATOM 693 O O . GLU A 1 92 ? -18.287 1.369 16.930 1.00 76.94 92 GLU A O 1
ATOM 698 N N . GLY A 1 93 ? -16.843 2.663 15.781 1.00 70.56 93 GLY A N 1
ATOM 699 C CA . GLY A 1 93 ? -15.906 2.947 16.860 1.00 70.56 93 GLY A CA 1
ATOM 700 C C . GLY A 1 93 ? -15.004 1.751 17.190 1.00 70.56 93 GLY A C 1
ATOM 701 O O . GLY A 1 93 ? -15.407 0.592 17.139 1.00 70.56 93 GLY A O 1
ATOM 702 N N . ARG A 1 94 ? -13.758 2.010 17.593 1.00 71.19 94 ARG A N 1
ATOM 703 C CA . ARG A 1 94 ? -12.820 0.958 18.016 1.00 71.19 94 ARG A CA 1
ATOM 704 C C . ARG A 1 94 ? -13.034 0.614 19.490 1.00 71.19 94 ARG A C 1
ATOM 706 O O . ARG A 1 94 ? -13.093 1.515 20.327 1.00 71.19 94 ARG A O 1
ATOM 713 N N . LEU A 1 95 ? -13.110 -0.671 19.838 1.00 74.38 95 LEU A N 1
ATOM 714 C CA . LEU A 1 95 ? -13.074 -1.109 21.237 1.00 74.38 95 LEU A CA 1
ATOM 715 C C . LEU A 1 95 ? -11.637 -1.023 21.758 1.00 74.38 95 LEU A C 1
ATOM 717 O O . LEU A 1 95 ? -10.742 -1.691 21.250 1.00 74.38 95 LEU A O 1
ATOM 721 N N . VAL A 1 96 ? -11.418 -0.188 22.768 1.00 79.25 96 VAL A N 1
ATOM 722 C CA . VAL A 1 96 ? -10.127 -0.034 23.444 1.00 79.25 96 VAL A CA 1
ATOM 723 C C . VAL A 1 96 ? -10.257 -0.606 24.855 1.00 79.25 96 VAL A C 1
ATOM 725 O O . VAL A 1 96 ? -11.176 -0.200 25.576 1.00 79.25 96 VAL A O 1
ATOM 728 N N . PRO A 1 97 ? -9.379 -1.532 25.276 1.00 79.00 97 PRO A N 1
ATOM 729 C CA . PRO A 1 97 ? -9.424 -2.069 26.627 1.00 79.00 97 PRO A CA 1
ATOM 730 C C . PRO A 1 97 ? -9.092 -0.969 27.640 1.00 79.00 97 PRO A C 1
ATOM 732 O O . PRO A 1 97 ? -8.112 -0.238 27.502 1.00 79.00 97 PRO A O 1
ATOM 735 N N . ILE A 1 98 ? -9.910 -0.860 28.683 1.00 80.12 98 ILE A N 1
ATOM 736 C CA . ILE A 1 98 ? -9.613 -0.043 29.856 1.00 80.12 98 ILE A CA 1
ATOM 737 C C . ILE A 1 98 ? -8.800 -0.926 30.797 1.00 80.12 98 ILE A C 1
ATOM 739 O O . ILE A 1 98 ? -9.311 -1.917 31.321 1.00 80.12 98 ILE A O 1
ATOM 743 N N . THR A 1 99 ? -7.535 -0.580 31.016 1.00 83.25 99 THR A N 1
ATOM 744 C CA . THR A 1 99 ? -6.650 -1.312 31.924 1.00 83.25 99 THR A CA 1
ATOM 745 C C . THR A 1 99 ? -6.469 -0.563 33.238 1.00 83.25 99 THR A C 1
ATOM 747 O O . THR A 1 99 ? -6.234 0.644 33.277 1.00 83.25 99 THR A O 1
ATOM 750 N N . ARG A 1 100 ? -6.563 -1.290 34.355 1.00 71.69 100 ARG A N 1
ATOM 751 C CA . ARG A 1 100 ? -6.260 -0.777 35.694 1.00 71.69 100 ARG A CA 1
ATOM 752 C C . ARG A 1 100 ? -5.417 -1.804 36.433 1.00 71.69 100 ARG A C 1
ATOM 754 O O . ARG A 1 100 ? -5.824 -2.951 36.583 1.00 71.69 100 ARG A O 1
ATOM 761 N N . ARG A 1 101 ? -4.237 -1.386 36.908 1.00 81.94 101 ARG A N 1
ATOM 762 C CA . ARG A 1 101 ? -3.263 -2.261 37.598 1.00 81.94 101 ARG A CA 1
ATOM 763 C C . ARG A 1 101 ? -2.918 -3.530 36.788 1.00 81.94 101 ARG A C 1
ATOM 765 O O . ARG A 1 101 ? -2.887 -4.621 37.342 1.00 81.94 101 ARG A O 1
ATOM 772 N N . GLY A 1 102 ? -2.724 -3.391 35.474 1.00 82.50 102 GLY A N 1
ATOM 773 C CA . GLY A 1 102 ? -2.373 -4.507 34.581 1.00 82.50 102 GLY A CA 1
ATOM 774 C C . GLY A 1 102 ? -3.517 -5.474 34.248 1.00 82.50 102 GLY A C 1
ATOM 775 O O . GLY A 1 102 ? -3.310 -6.397 33.471 1.00 82.50 102 GLY A O 1
ATOM 776 N N . LYS A 1 103 ? -4.726 -5.264 34.785 1.00 77.44 103 LYS A N 1
ATOM 777 C CA . LYS A 1 103 ? -5.917 -6.060 34.459 1.00 77.44 103 LYS A CA 1
ATOM 778 C C . LYS A 1 103 ? -6.848 -5.263 33.550 1.00 77.44 103 LYS A C 1
ATOM 780 O O . LYS A 1 103 ? -7.055 -4.069 33.776 1.00 77.44 103 LYS A O 1
ATOM 785 N N . ILE A 1 104 ? -7.409 -5.916 32.533 1.00 84.94 104 ILE A N 1
ATOM 786 C CA . ILE A 1 104 ? -8.471 -5.342 31.699 1.00 84.94 104 ILE A CA 1
ATOM 787 C C . ILE A 1 104 ? -9.744 -5.319 32.548 1.00 84.94 104 ILE A C 1
ATOM 789 O O . ILE A 1 104 ? -10.219 -6.363 32.980 1.00 84.94 104 ILE A O 1
ATOM 793 N N . ILE A 1 105 ? -10.258 -4.123 32.828 1.00 84.06 105 ILE A N 1
ATOM 794 C CA . ILE A 1 105 ? -11.447 -3.902 33.668 1.00 84.06 105 ILE A CA 1
ATOM 795 C C . ILE A 1 105 ? -12.694 -3.543 32.851 1.00 84.06 105 ILE A C 1
ATOM 797 O O . ILE A 1 105 ? -13.762 -3.339 33.414 1.00 84.06 105 ILE A O 1
ATOM 801 N N . GLY A 1 106 ? -12.566 -3.447 31.528 1.00 80.44 106 GLY A N 1
ATOM 802 C CA . GLY A 1 106 ? -13.667 -3.149 30.621 1.00 80.44 106 GLY A CA 1
ATOM 803 C C . GLY A 1 106 ? -13.167 -2.734 29.244 1.00 80.44 106 GLY A C 1
ATOM 804 O O . GLY A 1 106 ? -11.965 -2.742 28.980 1.00 80.44 106 GLY A O 1
ATOM 805 N N . HIS A 1 107 ? -14.090 -2.336 28.375 1.00 78.06 107 HIS A N 1
ATOM 806 C CA . HIS A 1 107 ? -13.788 -1.821 27.041 1.00 78.06 107 HIS A CA 1
ATOM 807 C C . HIS A 1 107 ? -14.517 -0.492 26.837 1.00 78.06 107 HIS A C 1
ATOM 809 O O . HIS A 1 107 ? -15.693 -0.372 27.175 1.00 78.06 107 HIS A O 1
ATOM 815 N N . ARG A 1 108 ? -13.833 0.510 26.276 1.00 78.81 108 ARG A N 1
ATOM 816 C CA . ARG A 1 108 ? -14.445 1.772 25.841 1.00 78.81 108 ARG A CA 1
ATOM 817 C C . ARG A 1 108 ? -14.498 1.815 24.323 1.00 78.81 108 ARG A C 1
ATOM 819 O O . ARG A 1 108 ? -13.503 1.514 23.669 1.00 78.81 108 ARG A O 1
ATOM 826 N N . ARG A 1 109 ? -15.622 2.257 23.760 1.00 76.62 109 ARG A N 1
ATOM 827 C CA . ARG A 1 109 ? -15.710 2.596 22.336 1.00 76.62 109 ARG A CA 1
ATOM 828 C C . ARG A 1 109 ? -15.027 3.947 22.112 1.00 76.62 109 ARG A C 1
ATOM 830 O O . ARG A 1 109 ? -15.443 4.948 22.692 1.00 76.62 109 ARG A O 1
ATOM 837 N N . ARG A 1 110 ? -13.948 3.979 21.332 1.00 69.56 110 ARG A N 1
ATOM 838 C CA . ARG A 1 110 ? -13.254 5.206 20.928 1.00 69.56 110 ARG A CA 1
ATOM 839 C C . ARG A 1 110 ? -13.494 5.437 19.441 1.00 69.56 110 ARG A C 1
ATOM 841 O O . ARG A 1 110 ? -13.145 4.593 18.620 1.00 69.56 110 ARG A O 1
ATOM 848 N N . PHE A 1 111 ? -14.051 6.591 19.115 1.00 58.31 111 PHE A N 1
ATOM 849 C CA . PHE A 1 111 ? -14.156 7.078 17.747 1.00 58.31 111 PHE A CA 1
ATOM 850 C C . PHE A 1 111 ? -12.903 7.910 17.463 1.00 58.31 111 PHE A C 1
ATOM 852 O O . PHE A 1 111 ? -12.615 8.851 18.205 1.00 58.31 111 PHE A O 1
ATOM 859 N N . ASP A 1 112 ? -12.098 7.513 16.477 1.00 59.22 112 ASP A N 1
ATOM 860 C CA . ASP A 1 112 ? -10.904 8.275 16.102 1.00 59.22 112 ASP A CA 1
ATOM 861 C C . ASP A 1 112 ? -11.264 9.282 15.011 1.00 59.22 112 ASP A C 1
ATOM 863 O O . ASP A 1 112 ? -11.275 8.972 13.818 1.00 59.22 112 ASP A O 1
ATOM 867 N N . SER A 1 113 ? -11.602 10.498 15.438 1.00 53.19 113 SER A N 1
ATOM 868 C CA . SER A 1 113 ? -12.060 11.565 14.552 1.00 53.19 113 SER A CA 1
ATOM 869 C C . SER A 1 113 ? -11.022 11.930 13.484 1.00 53.19 113 SER A C 1
ATOM 871 O O . SER A 1 113 ? -11.406 12.367 12.409 1.00 53.19 113 SER A O 1
ATOM 873 N N . ARG A 1 114 ? -9.717 11.711 13.713 1.00 52.78 114 ARG A N 1
ATOM 874 C CA . ARG A 1 114 ? -8.662 12.041 12.734 1.00 52.78 114 ARG A CA 1
ATOM 875 C C . ARG A 1 114 ? -8.709 11.147 11.492 1.00 52.78 114 ARG A C 1
ATOM 877 O O . ARG A 1 114 ? -8.501 11.639 10.388 1.00 52.78 114 ARG A O 1
ATOM 884 N N . LEU A 1 115 ? -9.023 9.862 11.667 1.00 51.22 115 LEU A N 1
ATOM 885 C CA . LEU A 1 115 ? -9.243 8.913 10.567 1.00 51.22 115 LEU A CA 1
ATOM 886 C C . LEU A 1 115 ? -10.511 9.257 9.776 1.00 51.22 115 LEU A C 1
ATOM 888 O O . LEU A 1 115 ? -10.501 9.161 8.554 1.00 51.22 115 LEU A O 1
ATOM 892 N N . LEU A 1 116 ? -11.562 9.727 10.459 1.00 50.25 116 LEU A N 1
ATOM 893 C CA . LEU A 1 116 ? -12.776 10.244 9.818 1.00 50.25 116 LEU A CA 1
ATOM 894 C C . LEU A 1 116 ? -12.481 11.506 8.983 1.00 50.25 116 LEU A C 1
ATOM 896 O O . LEU A 1 116 ? -12.948 11.616 7.856 1.00 50.25 116 LEU A O 1
ATOM 900 N N . PHE A 1 117 ? -11.671 12.439 9.494 1.00 47.72 117 PHE A N 1
ATOM 901 C CA . PHE A 1 117 ? -11.274 13.641 8.749 1.00 47.72 117 PHE A CA 1
ATOM 902 C C . PHE A 1 117 ? -10.368 13.312 7.546 1.00 47.72 117 PHE A C 1
ATOM 904 O O . PHE A 1 117 ? -10.601 13.807 6.449 1.00 47.72 117 PHE A O 1
ATOM 911 N N . ALA A 1 118 ? -9.379 12.430 7.689 1.00 50.75 118 ALA A N 1
ATOM 912 C CA . ALA A 1 118 ? -8.569 11.994 6.548 1.00 50.75 118 ALA A CA 1
ATOM 913 C C . ALA A 1 118 ? -9.404 11.299 5.455 1.00 50.75 118 ALA A C 1
ATOM 915 O O . ALA A 1 118 ? -9.171 11.517 4.268 1.00 50.75 118 ALA A O 1
ATOM 916 N N . ALA A 1 119 ? -10.401 10.512 5.867 1.00 47.66 119 ALA A N 1
ATOM 917 C CA . ALA A 1 119 ? -11.350 9.856 4.979 1.00 47.66 119 ALA A CA 1
ATOM 918 C C . ALA A 1 119 ? -12.245 10.848 4.212 1.00 47.66 119 ALA A C 1
ATOM 920 O O . ALA A 1 119 ? -12.415 10.727 3.003 1.00 47.66 119 ALA A O 1
ATOM 921 N N . CYS A 1 120 ? -12.809 11.846 4.896 1.00 47.34 120 CYS A N 1
ATOM 922 C CA . CYS A 1 120 ? -13.777 12.766 4.295 1.00 47.34 120 CYS A CA 1
ATOM 923 C C . CYS A 1 120 ? -13.155 13.866 3.420 1.00 47.34 120 CYS A C 1
ATOM 925 O O . CYS A 1 120 ? -13.863 14.416 2.580 1.00 47.34 120 CYS A O 1
ATOM 927 N N . TYR A 1 121 ? -11.877 14.215 3.617 1.00 43.78 121 TYR A N 1
ATOM 928 C CA . TYR A 1 121 ? -11.298 15.431 3.022 1.00 43.78 121 TYR A CA 1
ATOM 929 C C . TYR A 1 121 ? -10.140 15.203 2.032 1.00 43.78 121 TYR A C 1
ATOM 931 O O . TYR A 1 121 ? -9.652 16.176 1.469 1.00 43.78 121 TYR A O 1
ATOM 939 N N . GLY A 1 122 ? -9.706 13.960 1.769 1.00 45.84 122 GLY A N 1
ATOM 940 C CA . GLY A 1 122 ? -8.758 13.663 0.674 1.00 45.84 122 GLY A CA 1
ATOM 941 C C . GLY A 1 122 ? -7.357 14.283 0.815 1.00 45.84 122 GLY A C 1
ATOM 942 O O . GLY A 1 122 ? -6.620 14.382 -0.164 1.00 45.84 122 GLY A O 1
ATOM 943 N N . GLU A 1 123 ? -6.978 14.708 2.020 1.00 40.44 123 GLU A N 1
ATOM 944 C CA . GLU A 1 123 ? -5.689 15.350 2.296 1.00 40.44 123 GLU A CA 1
ATOM 945 C C . GLU A 1 123 ? -4.521 14.339 2.319 1.00 40.44 123 GLU A C 1
ATOM 947 O O . GLU A 1 123 ? -4.706 13.180 2.713 1.00 40.44 123 GLU A O 1
ATOM 952 N N . PRO A 1 124 ? -3.283 14.743 1.956 1.00 42.06 124 PRO A N 1
ATOM 953 C CA . PRO A 1 124 ? -2.131 13.851 1.912 1.00 42.06 124 PRO A CA 1
ATOM 954 C C . PRO A 1 124 ? -1.866 13.201 3.275 1.00 42.06 124 PRO A C 1
ATOM 956 O O . PRO A 1 124 ? -1.484 13.844 4.257 1.00 42.06 124 PRO A O 1
ATOM 959 N N . MET A 1 125 ? -2.013 11.874 3.304 1.00 41.44 125 MET A N 1
ATOM 960 C CA . MET A 1 125 ? -1.945 11.019 4.495 1.00 41.44 125 MET A CA 1
ATOM 961 C C . MET A 1 125 ? -0.651 11.180 5.322 1.00 41.44 125 MET A C 1
ATOM 963 O O . MET A 1 125 ? -0.633 10.912 6.522 1.00 41.44 125 MET A O 1
ATOM 967 N N . GLN A 1 126 ? 0.416 11.692 4.701 1.00 47.28 126 GLN A N 1
ATOM 968 C CA . GLN A 1 126 ? 1.750 11.916 5.274 1.00 47.28 126 GLN A CA 1
ATOM 969 C C . GLN A 1 126 ? 1.740 12.821 6.517 1.00 47.28 126 GLN A C 1
ATOM 971 O O . GLN A 1 126 ? 2.558 12.636 7.418 1.00 47.28 126 GLN A O 1
ATOM 976 N N . ARG A 1 127 ? 0.800 13.774 6.607 1.00 40.16 127 ARG A N 1
ATOM 977 C CA . ARG A 1 127 ? 0.655 14.638 7.792 1.00 40.16 127 ARG A CA 1
ATOM 978 C C . ARG A 1 127 ? 0.104 13.873 8.996 1.00 40.16 127 ARG A C 1
ATOM 980 O O . ARG A 1 127 ? 0.496 14.140 10.130 1.00 40.16 127 ARG A O 1
ATOM 987 N N . TYR A 1 128 ? -0.756 12.891 8.746 1.00 47.72 128 TYR A N 1
ATOM 988 C CA . TYR A 1 128 ? -1.394 12.097 9.789 1.00 47.72 128 TYR A CA 1
ATOM 989 C C . TYR A 1 128 ? -0.631 10.813 10.113 1.00 47.72 128 TYR A C 1
ATOM 991 O O . TYR A 1 128 ? -0.854 10.271 11.181 1.00 47.72 128 TYR A O 1
ATOM 999 N N . GLU A 1 129 ? 0.301 10.334 9.283 1.00 40.12 129 GLU A N 1
ATOM 1000 C CA . GLU A 1 129 ? 1.093 9.123 9.574 1.00 40.12 129 GLU A CA 1
ATOM 1001 C C . GLU A 1 129 ? 1.854 9.207 10.909 1.00 40.12 129 GLU A C 1
ATOM 1003 O O . GLU A 1 129 ? 1.913 8.226 11.653 1.00 40.12 129 GLU A O 1
ATOM 1008 N N . ARG A 1 130 ? 2.396 10.381 11.261 1.00 40.03 130 ARG A N 1
ATOM 1009 C CA . ARG A 1 130 ? 3.051 10.605 12.563 1.00 40.03 130 ARG A CA 1
ATOM 1010 C C . ARG A 1 130 ? 2.060 10.553 13.729 1.00 40.03 130 ARG A C 1
ATOM 1012 O O . ARG A 1 130 ? 2.373 9.974 14.765 1.00 40.03 130 ARG A O 1
ATOM 1019 N N . GLU A 1 131 ? 0.871 11.126 13.555 1.00 37.75 131 GLU A N 1
ATOM 1020 C CA . GLU A 1 131 ? -0.159 11.214 14.599 1.00 37.75 131 GLU A CA 1
ATOM 1021 C C . GLU A 1 131 ? -0.961 9.914 14.754 1.00 37.75 131 GLU A C 1
ATOM 1023 O O . GLU A 1 131 ? -1.261 9.497 15.869 1.00 37.75 131 GLU A O 1
ATOM 1028 N N . ALA A 1 132 ? -1.264 9.234 13.650 1.00 41.59 132 ALA A N 1
ATOM 1029 C CA . ALA A 1 132 ? -1.953 7.952 13.601 1.00 41.59 132 ALA A CA 1
ATOM 1030 C C . ALA A 1 132 ? -1.064 6.828 14.141 1.00 41.59 132 ALA A C 1
ATOM 1032 O O . ALA A 1 132 ? -1.553 5.970 14.868 1.00 41.59 132 ALA A O 1
ATOM 1033 N N . ARG A 1 133 ? 0.252 6.857 13.871 1.00 42.03 133 ARG A N 1
ATOM 1034 C CA . ARG A 1 133 ? 1.214 5.935 14.496 1.00 42.03 133 ARG A CA 1
ATOM 1035 C C . ARG A 1 133 ? 1.296 6.145 16.009 1.00 42.03 133 ARG A C 1
ATOM 1037 O O . ARG A 1 133 ? 1.273 5.163 16.743 1.00 42.03 133 ARG A O 1
ATOM 1044 N N . ALA A 1 134 ? 1.294 7.399 16.465 1.00 44.50 134 ALA A N 1
ATOM 1045 C CA . ALA A 1 134 ? 1.224 7.734 17.889 1.00 44.50 134 ALA A CA 1
ATOM 1046 C C . ALA A 1 134 ? -0.125 7.351 18.536 1.00 44.50 134 ALA A C 1
ATOM 1048 O O . ALA A 1 134 ? -0.181 7.089 19.733 1.00 44.50 134 ALA A O 1
ATOM 1049 N N . ALA A 1 135 ? -1.215 7.301 17.763 1.00 43.69 135 ALA A N 1
ATOM 1050 C CA . ALA A 1 135 ? -2.530 6.856 18.228 1.00 43.69 135 ALA A CA 1
ATOM 1051 C C . ALA A 1 135 ? -2.722 5.325 18.191 1.00 43.69 135 ALA A C 1
ATOM 1053 O O . ALA A 1 135 ? -3.576 4.811 18.920 1.00 43.69 135 ALA A O 1
ATOM 1054 N N . LEU A 1 136 ? -1.958 4.609 17.352 1.00 41.72 136 LEU A N 1
ATOM 1055 C CA . LEU A 1 136 ? -1.925 3.143 17.277 1.00 41.72 136 LEU A CA 1
ATOM 1056 C C . LEU A 1 136 ? -1.009 2.520 18.337 1.00 41.72 136 LEU A C 1
ATOM 1058 O O . LEU A 1 136 ? -1.252 1.387 18.750 1.00 41.72 136 LEU A O 1
ATOM 1062 N N . GLU A 1 137 ? 0.034 3.235 18.767 1.00 42.03 137 GLU A N 1
ATOM 1063 C CA . GLU A 1 137 ? 0.793 2.857 19.956 1.00 42.03 137 GLU A CA 1
ATOM 1064 C C . GLU A 1 137 ? -0.132 2.928 21.182 1.00 42.03 137 GLU A C 1
ATOM 1066 O O . GLU A 1 137 ? -0.817 3.938 21.389 1.00 42.03 137 GLU A O 1
ATOM 1071 N N . PRO A 1 138 ? -0.209 1.865 22.006 1.00 44.56 138 PRO A N 1
ATOM 1072 C CA . PRO A 1 138 ? -0.922 1.959 23.267 1.00 44.56 138 PRO A CA 1
ATOM 1073 C C . PRO A 1 138 ? -0.279 3.086 24.075 1.00 44.56 138 PRO A C 1
ATOM 1075 O O . PRO A 1 138 ? 0.940 3.101 24.249 1.00 44.56 138 PRO A O 1
ATOM 1078 N N . ALA A 1 139 ? -1.096 4.035 24.544 1.00 46.12 139 ALA A N 1
ATOM 1079 C CA . ALA A 1 139 ? -0.617 5.129 25.380 1.00 46.12 139 ALA A CA 1
ATOM 1080 C C . ALA A 1 139 ? 0.286 4.551 26.486 1.00 46.12 139 ALA A C 1
ATOM 1082 O O . ALA A 1 139 ? -0.124 3.568 27.122 1.00 46.12 139 ALA A O 1
ATOM 1083 N N . PRO A 1 140 ? 1.499 5.103 26.704 1.00 45.41 140 PRO A N 1
ATOM 1084 C CA . PRO A 1 140 ? 2.393 4.592 27.730 1.00 45.41 140 PRO A CA 1
ATOM 1085 C C . PRO A 1 140 ? 1.624 4.537 29.054 1.00 45.41 140 PRO A C 1
ATOM 1087 O O . PRO A 1 140 ? 0.833 5.449 29.332 1.00 45.41 140 PRO A O 1
ATOM 1090 N N . PRO A 1 141 ? 1.783 3.462 29.851 1.00 49.34 141 PRO A N 1
ATOM 1091 C CA . PRO A 1 141 ? 1.092 3.365 31.125 1.00 49.34 141 PRO A CA 1
ATOM 1092 C C . PRO A 1 141 ? 1.413 4.630 31.911 1.00 49.34 141 PRO A C 1
ATOM 1094 O O . PRO A 1 141 ? 2.584 4.974 32.049 1.00 49.34 141 PRO A O 1
ATOM 1097 N N . ALA A 1 142 ? 0.377 5.347 32.355 1.00 52.91 142 ALA A N 1
ATOM 1098 C CA . ALA A 1 142 ? 0.540 6.617 33.047 1.00 52.91 142 ALA A CA 1
ATOM 1099 C C . ALA A 1 142 ? 1.581 6.461 34.167 1.00 52.91 142 ALA A C 1
ATOM 1101 O O . ALA A 1 142 ? 1.329 5.778 35.166 1.00 52.91 142 ALA A O 1
ATOM 1102 N N . SER A 1 143 ? 2.762 7.056 33.976 1.00 52.22 143 SER A N 1
ATOM 1103 C CA . SER A 1 143 ? 3.782 7.131 35.012 1.00 52.22 143 SER A CA 1
ATOM 1104 C C . SER A 1 143 ? 3.182 7.911 36.170 1.00 52.22 143 SER A C 1
ATOM 1106 O O . SER A 1 143 ? 2.769 9.060 36.015 1.00 52.22 143 SER A O 1
ATOM 1108 N N . ARG A 1 144 ? 3.069 7.252 37.324 1.00 52.22 144 ARG A N 1
ATOM 1109 C CA . ARG A 1 144 ? 2.594 7.877 38.559 1.00 52.22 144 ARG A CA 1
ATOM 1110 C C . ARG A 1 144 ? 3.486 9.088 38.864 1.00 52.22 144 ARG A C 1
ATOM 1112 O O . ARG A 1 144 ? 4.699 8.887 38.933 1.00 52.22 144 ARG A O 1
ATOM 1119 N N . PRO A 1 145 ? 2.951 10.296 39.109 1.00 43.34 145 PRO A N 1
ATOM 1120 C CA . PRO A 1 145 ? 3.729 11.285 39.836 1.00 43.34 145 PRO A CA 1
ATOM 1121 C C . PRO A 1 145 ? 4.016 10.692 41.220 1.00 43.34 145 PRO A C 1
ATOM 1123 O O . PRO A 1 145 ? 3.109 10.199 41.897 1.00 43.34 145 PRO A O 1
ATOM 1126 N N . GLY A 1 146 ? 5.300 10.628 41.572 1.00 42.53 146 GLY A N 1
ATOM 1127 C CA . GLY A 1 146 ? 5.755 10.097 42.848 1.00 42.53 146 GLY A CA 1
ATOM 1128 C C . GLY A 1 146 ? 5.100 10.866 43.987 1.00 42.53 146 GLY A C 1
ATOM 1129 O O . GLY A 1 146 ? 5.195 12.086 44.049 1.00 42.53 146 GLY A O 1
ATOM 1130 N N . SER A 1 147 ? 4.423 10.145 44.875 1.00 47.22 147 SER A N 1
ATOM 1131 C CA . SER A 1 147 ? 4.022 10.682 46.166 1.00 47.22 147 SER A CA 1
ATOM 1132 C C . SER A 1 147 ? 5.277 10.831 47.024 1.00 47.22 147 SER A C 1
ATOM 1134 O O . SER A 1 147 ? 5.860 9.822 47.438 1.00 47.22 147 SER A O 1
ATOM 1136 N N . ARG A 1 148 ? 5.686 12.068 47.283 1.00 41.16 148 ARG A N 1
ATOM 1137 C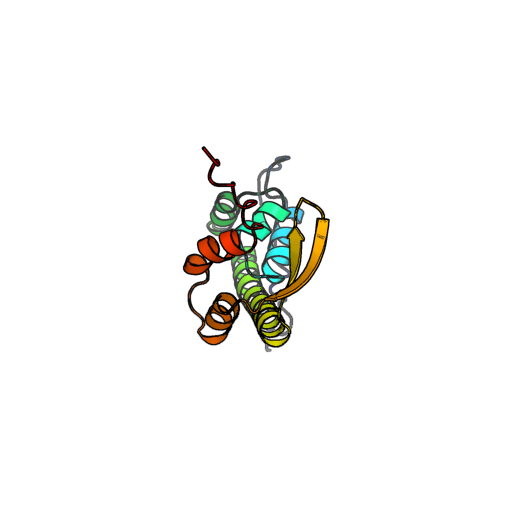 CA . ARG A 1 148 ? 6.469 12.418 48.461 1.00 41.16 148 ARG A CA 1
ATOM 1138 C C . ARG A 1 148 ? 6.011 13.766 48.977 1.00 41.16 148 ARG A C 1
ATOM 1140 O O . ARG A 1 148 ? 5.769 14.643 48.122 1.00 41.16 148 ARG A O 1
#

Sequence (148 aa):
MQPEDDDPFDFAPVATSPRVDGWSAERQRAFIAELASHGGVAAAARAVGMTPQSARRLRTRPDAAGFVRAWDAAVDQGRLMALDLAMKIAREGRLVPITRRGKIIGHRRRFDSRLLFAACYGEPMQRYEREARAALEPAPPASRPGSR

Foldseek 3Di:
DPPDDPPLLPFDADDDDDDPQDCDPVLLSQLLVLCLQALDLQVSQVVSVHGSVNVVVSCPDPRCPSSVSSSVNSNVNNPVNLLVVLVVCQVPADWDFDDDPNDRPGTDGHRDVVSVCCNPPVDDCVVCPVVVVVVPPDDPDPDDPDDD

Radius of gyration: 20.21 Å; Cα contacts (8 Å, |Δi|>4): 154; chains: 1; bounding box: 40×28×79 Å

Nearest PDB structures (foldseek):
  2r5u-assembly1_F  TM=3.988E-01  e=8.439E+00  unclassified
  3bdd-assembly2_C  TM=1.961E-01  e=8.910E+00  Streptococcus suis 89/1591

Mean predicted aligned error: 12.84 Å

Solvent-accessible surface area (backbone atoms only — not comparable to full-atom values): 8592 Å² total; per-residue (Å²): 135,78,91,78,84,78,55,53,81,76,48,66,62,53,91,57,78,93,46,98,91,42,68,43,59,66,43,52,53,51,27,37,53,45,16,32,59,47,36,40,58,63,56,16,22,46,75,58,76,44,48,48,66,59,54,53,57,51,54,74,39,92,72,15,63,41,50,44,51,21,44,54,52,16,36,56,47,0,44,54,43,42,33,53,51,26,50,50,39,45,72,70,31,44,78,42,75,40,69,57,95,92,37,77,79,47,70,42,77,44,63,53,62,66,47,36,49,48,51,76,63,75,56,75,61,75,76,45,51,66,56,51,51,61,65,68,43,76,74,73,77,82,76,73,81,80,90,126

pLDDT: mean 74.3, std 19.43, range [37.75, 97.0]